Protein AF-A0A517Z8Y8-F1 (afdb_monomer)

pLDD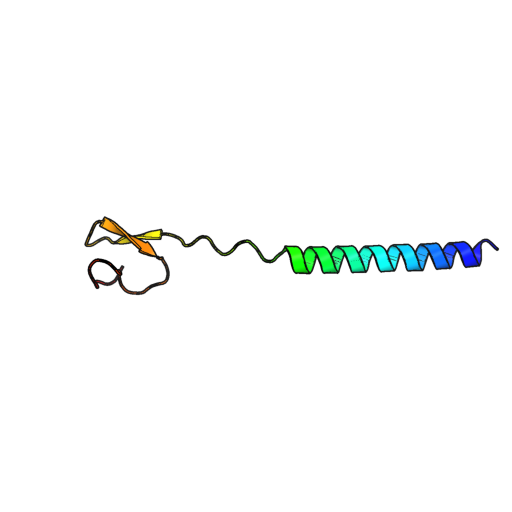T: mean 77.63, std 12.55, range [52.44, 95.81]

Nearest PDB structures (foldseek):
  7mo4-assembly1_B  TM=7.410E-01  e=5.644E-01  Rattus norvegicus
  7mo5-assembly1_B  TM=6.687E-01  e=5.258E-01  Rattus norvegicus
  7mnv-assembly1_B  TM=7.162E-01  e=7.490E-01  Homo sapiens
  7mnp-assembly2_D  TM=6.096E-01  e=6.057E-01  Homo sapiens
  7uhy-assembly1_B-2  TM=5.689E-01  e=8.628E-01  Homo sapiens

Organism: NCBI:txid2528026

Sequence (61 aa):
MVSWFALILAVGVVGLIVLIVVVLSKGLRLPGMGHATLACPHCGKETRAGRPSCEHCGQDV

Structure (mmCIF, N/CA/C/O backbone):
data_AF-A0A517Z8Y8-F1
#
_entry.id   AF-A0A517Z8Y8-F1
#
loop_
_atom_site.group_PDB
_atom_site.id
_atom_site.type_symbol
_atom_site.label_atom_id
_atom_site.label_alt_id
_atom_site.label_comp_id
_atom_site.label_asym_id
_atom_site.label_entity_id
_atom_site.label_seq_id
_atom_site.pdbx_PDB_ins_code
_atom_site.Cartn_x
_atom_site.Cartn_y
_atom_site.Cartn_z
_atom_site.occupancy
_atom_site.B_iso_or_equiv
_atom_site.auth_seq_id
_atom_site.auth_comp_id
_atom_site.auth_asym_id
_atom_site.auth_atom_id
_atom_site.pdbx_PDB_model_num
ATOM 1 N N . MET A 1 1 ? 17.544 1.186 -39.811 1.00 65.12 1 MET A N 1
ATOM 2 C CA . MET A 1 1 ? 18.132 1.069 -38.453 1.00 65.12 1 MET A CA 1
ATOM 3 C C . MET A 1 1 ? 17.396 1.937 -37.433 1.00 65.12 1 MET A C 1
ATOM 5 O O . MET A 1 1 ? 16.854 1.373 -36.496 1.00 65.12 1 MET A O 1
ATOM 9 N N . VAL A 1 2 ? 17.271 3.256 -37.635 1.00 73.62 2 VAL A N 1
ATOM 10 C CA . VAL A 1 2 ? 16.619 4.195 -36.683 1.00 73.62 2 VAL A CA 1
ATOM 11 C C . VAL A 1 2 ? 15.172 3.817 -36.304 1.00 73.62 2 VAL A C 1
ATOM 13 O O . VAL A 1 2 ? 14.793 3.918 -35.143 1.00 73.62 2 VAL A O 1
ATOM 16 N N . SER A 1 3 ? 14.380 3.299 -37.250 1.00 80.56 3 SER A N 1
ATOM 17 C CA . SER A 1 3 ? 12.978 2.907 -37.011 1.00 80.56 3 SER A CA 1
ATOM 18 C C . SER A 1 3 ? 12.810 1.746 -36.013 1.00 80.56 3 SER A C 1
ATOM 20 O O . SER A 1 3 ? 11.875 1.750 -35.218 1.00 80.56 3 SER A O 1
ATOM 22 N N . TRP A 1 4 ? 13.745 0.792 -35.984 1.00 88.12 4 TRP A N 1
ATOM 23 C CA . TRP A 1 4 ? 13.694 -0.342 -35.053 1.00 88.12 4 TRP A CA 1
ATOM 24 C C . TRP A 1 4 ? 14.023 0.085 -33.616 1.00 88.12 4 TRP A C 1
ATOM 26 O O . TRP A 1 4 ? 13.345 -0.310 -32.672 1.00 88.12 4 TRP A O 1
ATOM 36 N N . PHE A 1 5 ? 15.015 0.967 -33.455 1.00 87.88 5 PHE A N 1
ATOM 37 C CA . PHE A 1 5 ? 15.348 1.556 -32.154 1.00 87.88 5 PHE A CA 1
ATOM 38 C C . PHE A 1 5 ? 14.201 2.403 -31.592 1.00 87.88 5 PHE A C 1
ATOM 40 O O . PHE A 1 5 ? 13.919 2.326 -30.398 1.00 87.88 5 PHE A O 1
ATOM 47 N N . ALA A 1 6 ? 13.500 3.154 -32.448 1.00 88.00 6 ALA A N 1
ATOM 48 C CA . ALA A 1 6 ? 12.333 3.936 -32.045 1.00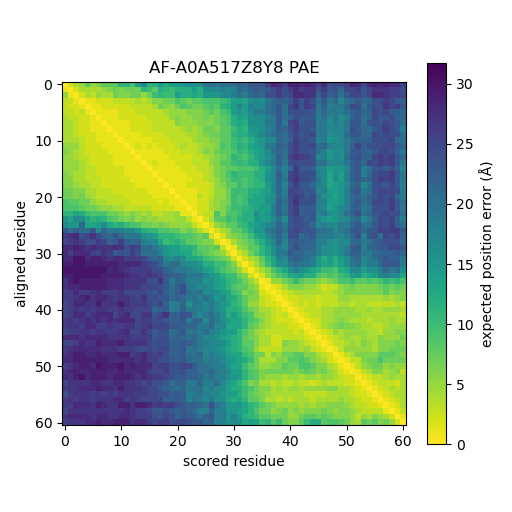 88.00 6 ALA A CA 1
ATOM 49 C C . ALA A 1 6 ? 11.184 3.052 -31.525 1.00 88.00 6 ALA A C 1
ATOM 51 O O . ALA A 1 6 ? 10.563 3.391 -30.520 1.00 88.00 6 ALA A O 1
ATOM 52 N N . LEU A 1 7 ? 10.938 1.897 -32.154 1.00 89.69 7 LEU A N 1
ATOM 53 C CA . LEU A 1 7 ? 9.923 0.940 -31.699 1.00 89.69 7 LEU A CA 1
ATOM 54 C C . LEU A 1 7 ? 10.283 0.307 -30.352 1.00 89.69 7 LEU A C 1
ATOM 56 O O . LEU A 1 7 ? 9.428 0.227 -29.474 1.00 89.69 7 LEU A O 1
ATOM 60 N N . ILE A 1 8 ? 11.543 -0.095 -30.161 1.00 91.75 8 ILE A N 1
ATOM 61 C CA . ILE A 1 8 ? 12.002 -0.658 -28.882 1.00 91.75 8 ILE A CA 1
ATOM 62 C C . ILE A 1 8 ? 11.842 0.367 -27.757 1.00 91.75 8 ILE A C 1
ATOM 64 O O . ILE A 1 8 ? 11.330 0.031 -26.690 1.00 91.75 8 ILE A O 1
ATOM 68 N N . LEU A 1 9 ? 12.237 1.620 -28.000 1.00 92.19 9 LEU A N 1
ATOM 69 C CA . LEU A 1 9 ? 12.061 2.703 -27.033 1.00 92.19 9 LEU A CA 1
ATOM 70 C C . LEU A 1 9 ? 10.586 2.938 -26.713 1.00 92.19 9 LEU A C 1
ATOM 72 O O . LEU A 1 9 ? 10.233 3.027 -25.541 1.00 92.19 9 LEU A O 1
ATOM 76 N N . ALA A 1 10 ? 9.719 2.985 -27.726 1.00 92.31 10 ALA A N 1
ATOM 77 C CA . ALA A 1 10 ? 8.288 3.179 -27.524 1.00 92.31 10 ALA A CA 1
ATOM 78 C C . ALA A 1 10 ? 7.675 2.054 -26.674 1.00 92.31 10 ALA A C 1
ATOM 80 O O . ALA A 1 10 ? 6.992 2.331 -25.690 1.00 92.31 10 ALA A O 1
ATOM 81 N N . VAL A 1 11 ? 7.968 0.789 -26.993 1.00 94.75 11 VAL A N 1
ATOM 82 C CA . VAL A 1 11 ? 7.468 -0.363 -26.225 1.00 94.75 11 VAL A CA 1
ATOM 83 C C . VAL A 1 11 ? 8.040 -0.374 -24.806 1.00 94.75 11 VAL A C 1
ATOM 85 O O . VAL A 1 11 ? 7.304 -0.637 -23.857 1.00 94.75 11 VAL A O 1
ATOM 88 N N . GLY A 1 12 ? 9.321 -0.035 -24.638 1.00 94.88 12 GLY A N 1
ATOM 89 C CA . GLY A 1 12 ? 9.961 0.073 -23.328 1.00 94.88 12 GLY A CA 1
ATOM 90 C C . GLY A 1 12 ? 9.319 1.144 -22.445 1.00 94.88 12 GLY A C 1
ATOM 91 O O . GLY A 1 12 ? 9.012 0.876 -21.285 1.00 94.88 12 GLY A O 1
ATOM 92 N N . VAL A 1 13 ? 9.047 2.329 -23.000 1.00 95.62 13 VAL A N 1
ATOM 93 C CA . VAL A 1 13 ? 8.367 3.424 -22.290 1.00 95.62 13 VAL A CA 1
ATOM 94 C C . VAL A 1 13 ? 6.941 3.026 -21.915 1.00 95.62 13 VAL A C 1
ATOM 96 O O . VAL A 1 13 ? 6.543 3.205 -20.767 1.00 95.62 13 VAL A O 1
ATOM 99 N N . VAL A 1 14 ? 6.185 2.429 -22.840 1.00 95.81 14 VAL A N 1
ATOM 100 C CA . VAL A 1 14 ? 4.818 1.960 -22.563 1.00 95.81 14 VAL A CA 1
ATOM 101 C C . VAL A 1 14 ? 4.818 0.891 -21.466 1.00 95.81 14 VAL A C 1
ATOM 103 O O . VAL A 1 14 ? 4.037 0.985 -20.521 1.00 95.81 14 VAL A O 1
ATOM 106 N N . GLY A 1 15 ? 5.728 -0.083 -21.534 1.00 94.94 15 GLY A N 1
ATOM 107 C CA . GLY A 1 15 ? 5.881 -1.114 -20.507 1.00 94.94 15 GLY A CA 1
ATOM 108 C C . GLY A 1 15 ? 6.236 -0.535 -19.136 1.00 94.94 15 GLY A C 1
ATOM 109 O O . GLY A 1 15 ? 5.640 -0.930 -18.134 1.00 94.94 15 GLY A O 1
ATOM 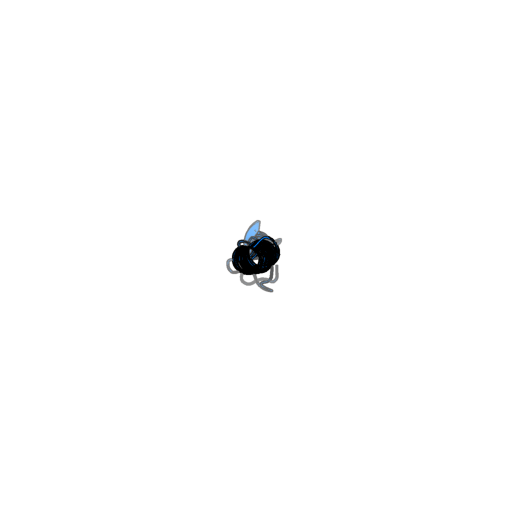110 N N . LEU A 1 16 ? 7.144 0.446 -19.091 1.00 94.06 16 LEU A N 1
ATOM 111 C CA . LEU A 1 16 ? 7.522 1.146 -17.862 1.00 94.06 16 LEU A CA 1
ATOM 112 C C . LEU A 1 16 ? 6.322 1.874 -17.241 1.00 94.06 16 LEU A C 1
ATOM 114 O O . LEU A 1 16 ? 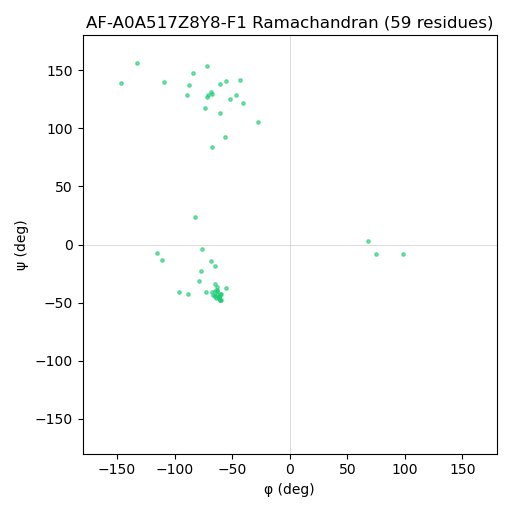6.086 1.745 -16.042 1.00 94.06 16 LEU A O 1
ATOM 118 N N . ILE A 1 17 ? 5.538 2.592 -18.050 1.00 94.75 17 ILE A N 1
ATOM 119 C CA . ILE A 1 17 ? 4.340 3.309 -17.589 1.00 94.75 17 ILE A CA 1
ATOM 120 C C . ILE A 1 17 ? 3.326 2.326 -16.993 1.00 94.75 17 ILE A C 1
ATOM 122 O O . ILE A 1 17 ? 2.844 2.547 -15.883 1.00 94.75 17 ILE A O 1
ATOM 126 N N . VAL A 1 18 ? 3.040 1.216 -17.683 1.00 93.38 18 VAL A N 1
ATOM 127 C CA . VAL A 1 18 ? 2.121 0.179 -17.180 1.00 93.38 18 VAL A CA 1
ATOM 128 C C . VAL A 1 18 ? 2.621 -0.395 -15.854 1.00 93.38 18 VAL A C 1
ATOM 130 O O . VAL A 1 18 ? 1.840 -0.555 -14.916 1.00 93.38 18 VAL A O 1
ATOM 133 N N . LEU A 1 19 ? 3.924 -0.656 -15.737 1.00 89.69 19 LEU A N 1
ATOM 134 C CA . LEU A 1 19 ? 4.521 -1.205 -14.522 1.00 89.69 19 LEU A CA 1
ATOM 135 C C . LEU A 1 19 ? 4.407 -0.224 -13.345 1.00 89.69 19 LEU A C 1
ATOM 137 O O . LEU A 1 19 ? 3.979 -0.627 -12.264 1.00 89.69 19 LEU A O 1
ATOM 141 N N . ILE A 1 20 ? 4.687 1.064 -13.567 1.00 88.75 20 ILE A N 1
ATOM 142 C CA . ILE A 1 20 ? 4.515 2.125 -12.561 1.00 88.75 20 ILE A CA 1
ATOM 143 C C . ILE A 1 20 ? 3.054 2.208 -12.108 1.00 88.75 20 ILE A C 1
ATOM 145 O O . ILE A 1 20 ? 2.790 2.209 -10.906 1.00 88.75 20 ILE A O 1
ATOM 149 N N . VAL A 1 21 ? 2.098 2.219 -13.043 1.00 88.75 21 VAL A N 1
ATOM 150 C CA . VAL A 1 21 ? 0.662 2.278 -12.726 1.00 88.75 21 VAL A CA 1
ATOM 151 C C . VAL A 1 21 ? 0.233 1.069 -11.896 1.00 88.75 21 VAL A C 1
ATOM 153 O O . VAL A 1 21 ? -0.475 1.228 -10.902 1.00 88.75 21 VAL A O 1
ATOM 156 N N . VAL A 1 22 ? 0.685 -0.138 -12.242 1.00 86.19 22 VAL A N 1
ATOM 157 C CA . VAL A 1 22 ? 0.341 -1.361 -11.501 1.00 86.19 22 VAL A CA 1
ATOM 158 C C . VAL A 1 22 ? 0.950 -1.364 -10.097 1.00 86.19 22 VAL A C 1
ATOM 160 O O . VAL A 1 22 ? 0.274 -1.765 -9.147 1.00 86.19 22 VAL A O 1
ATOM 163 N N . VAL A 1 23 ? 2.198 -0.914 -9.942 1.00 82.75 23 VAL A N 1
ATOM 164 C CA . VAL A 1 23 ? 2.853 -0.782 -8.630 1.00 82.75 23 VAL A CA 1
ATOM 165 C C . VAL A 1 23 ? 2.135 0.263 -7.778 1.00 82.75 23 VAL A C 1
ATOM 167 O O . VAL A 1 23 ? 1.832 -0.012 -6.619 1.00 82.75 23 VAL A O 1
ATOM 170 N N . LEU A 1 24 ? 1.777 1.410 -8.357 1.00 77.25 24 LEU A N 1
ATOM 171 C CA . LEU A 1 24 ? 1.032 2.462 -7.668 1.00 77.25 24 LEU A CA 1
ATOM 172 C C . LEU A 1 24 ? -0.360 1.976 -7.235 1.00 77.25 24 LEU A C 1
ATOM 174 O O . LEU A 1 24 ? -0.764 2.187 -6.096 1.00 77.25 24 LEU A O 1
ATOM 178 N N . SER A 1 25 ? -1.052 1.239 -8.105 1.00 79.94 25 SER A N 1
ATOM 179 C CA . SER A 1 25 ? -2.369 0.653 -7.817 1.00 79.94 25 SER A CA 1
ATOM 180 C C . SER A 1 25 ? -2.317 -0.370 -6.678 1.00 79.94 25 SER A C 1
ATOM 182 O O . SER A 1 25 ? -3.239 -0.448 -5.870 1.00 79.94 25 SER A O 1
ATOM 184 N N . LYS A 1 26 ? -1.235 -1.156 -6.587 1.00 67.75 26 LYS A N 1
ATOM 185 C CA . LYS A 1 26 ? -1.032 -2.109 -5.485 1.00 67.75 26 LYS A CA 1
ATOM 186 C C . LYS A 1 26 ? -0.546 -1.428 -4.199 1.00 67.75 26 LYS A C 1
ATOM 188 O O . LYS A 1 26 ? -0.892 -1.889 -3.114 1.00 67.75 26 LYS A O 1
ATOM 193 N N . GLY A 1 27 ? 0.214 -0.337 -4.314 1.00 59.00 27 GLY A N 1
ATOM 194 C CA . GLY A 1 27 ? 0.745 0.446 -3.193 1.00 59.00 27 GLY A CA 1
ATOM 195 C C . GLY A 1 27 ? -0.277 1.371 -2.525 1.00 59.00 27 GLY A C 1
ATOM 196 O O . GLY A 1 27 ? -0.135 1.681 -1.349 1.00 59.00 27 GLY A O 1
ATOM 197 N N . LEU A 1 28 ? -1.352 1.748 -3.225 1.00 56.41 28 LEU A N 1
ATOM 198 C CA . LEU A 1 28 ? -2.483 2.517 -2.685 1.00 56.41 28 LEU A CA 1
ATOM 199 C C . LEU A 1 28 ? -3.517 1.658 -1.940 1.00 56.41 28 LEU A C 1
ATOM 201 O O . LEU A 1 28 ? -4.657 2.081 -1.746 1.00 56.41 28 LEU A O 1
ATOM 205 N N . ARG A 1 29 ? -3.130 0.481 -1.428 1.00 54.25 29 ARG A N 1
ATOM 206 C CA . ARG A 1 29 ? -3.781 -0.017 -0.212 1.00 54.25 29 ARG A CA 1
ATOM 207 C C . ARG A 1 29 ? -3.379 0.923 0.915 1.00 54.25 29 ARG A C 1
ATOM 209 O O . ARG A 1 29 ? -2.408 0.670 1.621 1.00 54.25 29 ARG A O 1
ATOM 216 N N . LEU A 1 30 ? -4.116 2.031 1.013 1.00 56.91 30 LEU A N 1
ATOM 217 C CA . LEU A 1 30 ? -4.059 2.964 2.126 1.00 56.91 30 LEU A CA 1
ATOM 218 C C . LEU A 1 30 ? -3.941 2.135 3.414 1.00 56.91 30 LEU A C 1
ATOM 220 O O . LEU A 1 30 ? -4.804 1.272 3.631 1.00 56.91 30 LEU A O 1
ATOM 224 N N . PRO A 1 31 ? -2.881 2.318 4.228 1.00 53.22 31 PRO A N 1
ATOM 225 C CA . PRO A 1 31 ? -2.845 1.715 5.550 1.00 53.22 31 PRO A CA 1
ATOM 226 C C . PRO A 1 31 ? -4.149 2.122 6.228 1.00 53.22 31 PRO A C 1
ATOM 228 O O . PRO A 1 31 ? -4.538 3.288 6.159 1.00 53.22 31 PRO A O 1
ATOM 231 N N . GLY A 1 32 ? -4.879 1.108 6.698 1.00 52.44 32 GLY A N 1
ATOM 232 C CA . GLY A 1 32 ? -6.309 1.180 6.956 1.00 52.44 32 GLY A CA 1
ATOM 233 C C . GLY A 1 32 ? -6.720 2.464 7.654 1.00 52.44 32 GLY A C 1
ATOM 234 O O . GLY A 1 32 ? -6.001 2.941 8.530 1.00 52.44 32 GLY A O 1
ATOM 235 N N . MET A 1 33 ? -7.887 2.985 7.252 1.00 54.34 33 MET A N 1
ATOM 236 C CA . MET A 1 33 ? -8.678 3.935 8.032 1.00 54.34 33 MET A CA 1
ATOM 237 C C . MET A 1 33 ? -8.392 3.698 9.509 1.00 54.34 33 MET A C 1
ATOM 239 O O . MET A 1 33 ? -8.779 2.658 10.060 1.00 54.34 33 MET A O 1
ATOM 243 N N . GLY A 1 34 ? -7.611 4.621 10.079 1.00 53.62 34 GLY A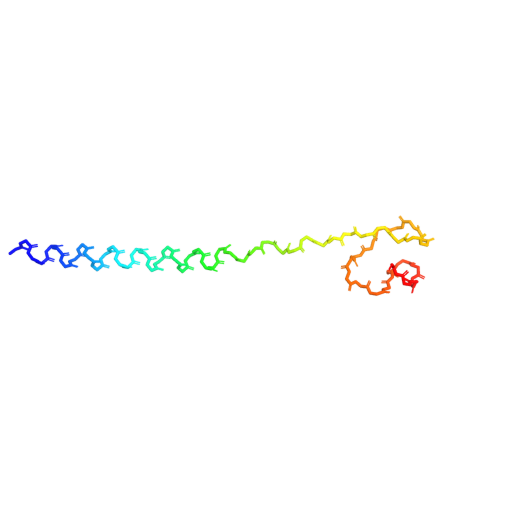 N 1
ATOM 244 C CA . GLY A 1 34 ? -7.226 4.586 11.474 1.00 53.62 34 GLY A CA 1
ATOM 245 C C . GLY A 1 34 ? -8.487 4.307 12.258 1.00 53.62 34 GLY A C 1
ATOM 246 O O . GLY A 1 34 ? -9.529 4.907 11.992 1.00 53.62 34 GLY A O 1
ATOM 247 N N . HIS A 1 35 ? -8.419 3.304 13.122 1.00 59.66 35 HIS A N 1
ATOM 248 C CA . HIS A 1 35 ? -9.485 2.997 14.051 1.00 59.66 35 HIS A CA 1
ATOM 249 C C . HIS A 1 35 ? -9.736 4.269 14.854 1.00 59.66 35 HIS A C 1
ATOM 251 O O . HIS A 1 35 ? -9.017 4.534 15.809 1.00 59.66 35 HIS A O 1
ATOM 257 N N . ALA A 1 36 ? -10.674 5.103 14.402 1.00 63.34 36 ALA A N 1
ATOM 258 C CA . ALA A 1 36 ? -11.061 6.289 15.130 1.00 63.34 36 ALA A CA 1
ATOM 259 C C . ALA A 1 36 ? -11.585 5.756 16.454 1.00 63.34 36 ALA A C 1
ATOM 261 O O . ALA A 1 36 ? -12.528 4.971 16.474 1.00 63.34 36 ALA A O 1
ATOM 262 N N . THR A 1 37 ? -10.888 6.036 17.542 1.00 71.69 37 THR A N 1
ATOM 263 C CA . THR A 1 37 ? -11.371 5.707 18.869 1.00 71.69 37 THR A CA 1
ATOM 264 C C . THR A 1 37 ? -12.183 6.901 19.346 1.00 71.69 37 THR A C 1
ATOM 266 O O . THR A 1 37 ? -11.747 8.044 19.229 1.00 71.69 37 THR A O 1
ATOM 269 N N . LEU A 1 38 ? -13.404 6.658 19.810 1.00 74.12 38 LEU A N 1
ATOM 270 C CA . LEU A 1 38 ? -14.230 7.667 20.462 1.00 74.12 38 LEU A CA 1
ATOM 271 C C . LEU A 1 38 ? -14.322 7.339 21.948 1.00 74.12 38 LEU A C 1
ATOM 273 O O . LEU A 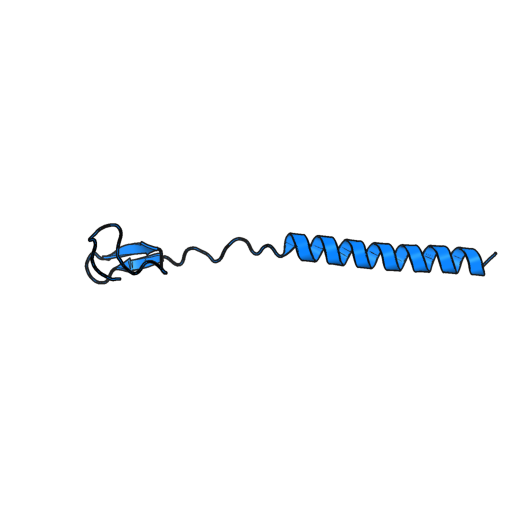1 38 ? -14.469 6.174 22.320 1.00 74.12 38 LEU A O 1
ATOM 277 N N . ALA A 1 39 ? -14.265 8.362 22.796 1.00 78.69 39 ALA A N 1
ATOM 278 C CA . ALA A 1 39 ? -14.576 8.205 24.208 1.00 78.69 39 ALA A CA 1
ATOM 279 C C . ALA A 1 39 ? -16.088 8.006 24.372 1.00 78.69 39 ALA A C 1
ATOM 281 O O . ALA A 1 39 ? -16.878 8.806 23.875 1.00 78.69 39 ALA A O 1
ATOM 282 N N . CYS A 1 40 ? -16.493 6.946 25.068 1.00 80.31 40 CYS A N 1
ATOM 283 C CA . CYS A 1 40 ? -17.901 6.718 25.373 1.00 80.31 40 CYS A CA 1
ATOM 284 C C . CYS A 1 40 ? -18.408 7.798 26.347 1.00 80.31 40 CYS A C 1
ATOM 286 O O . CYS A 1 40 ? -17.797 7.964 27.409 1.00 80.31 40 CYS A O 1
ATOM 288 N N . PRO A 1 41 ? -19.537 8.478 26.069 1.00 79.56 41 PRO A N 1
ATOM 289 C CA . PRO A 1 41 ? -20.077 9.518 26.949 1.00 79.56 41 PRO A CA 1
ATOM 290 C C . PRO A 1 41 ? -20.525 8.981 28.319 1.00 79.56 41 PRO A C 1
ATOM 292 O O . PRO A 1 41 ? -20.640 9.747 29.272 1.00 79.56 41 PRO A O 1
ATOM 295 N N . HIS A 1 42 ? -20.748 7.668 28.441 1.00 80.50 42 HIS A N 1
ATOM 296 C CA . HIS A 1 42 ? -21.227 7.036 29.672 1.00 80.50 42 HIS A CA 1
ATOM 297 C C . HIS A 1 42 ? -20.110 6.614 30.630 1.00 80.50 42 HIS A C 1
ATOM 299 O O . HIS A 1 42 ? -20.242 6.775 31.840 1.00 80.50 42 HIS A O 1
ATOM 305 N N . CYS A 1 43 ? -19.023 6.038 30.108 1.00 82.62 43 CYS A N 1
ATOM 306 C CA . CYS A 1 43 ? -17.938 5.496 30.935 1.00 82.62 43 CYS A CA 1
ATOM 307 C C . CYS A 1 43 ? -16.597 6.219 30.761 1.00 82.62 43 CYS A C 1
ATOM 309 O O . CYS A 1 43 ? -15.650 5.914 31.484 1.00 82.62 43 CYS A O 1
ATOM 311 N N . GLY A 1 44 ? -16.493 7.136 29.794 1.00 80.81 44 GLY A N 1
ATOM 312 C CA . GLY A 1 44 ? -15.271 7.881 29.486 1.00 80.81 44 GLY A CA 1
ATOM 313 C C . GLY A 1 44 ? -14.142 7.035 28.893 1.00 80.81 44 GLY A C 1
ATOM 314 O O . GLY A 1 44 ? -13.054 7.554 28.662 1.00 80.81 44 GLY A O 1
ATOM 315 N N . LYS A 1 45 ? -14.369 5.737 28.650 1.00 81.88 45 LYS A N 1
ATOM 316 C CA . LYS A 1 45 ? -13.366 4.838 28.072 1.00 81.88 45 LYS A CA 1
ATOM 317 C C . LYS A 1 45 ? -13.348 4.938 26.555 1.00 81.88 45 LYS A C 1
ATOM 319 O O . LYS A 1 45 ? -14.387 5.130 25.924 1.00 81.88 45 LYS A O 1
ATOM 324 N N . GLU A 1 46 ? -12.164 4.760 25.984 1.00 79.38 46 GLU A N 1
ATOM 325 C CA . GLU A 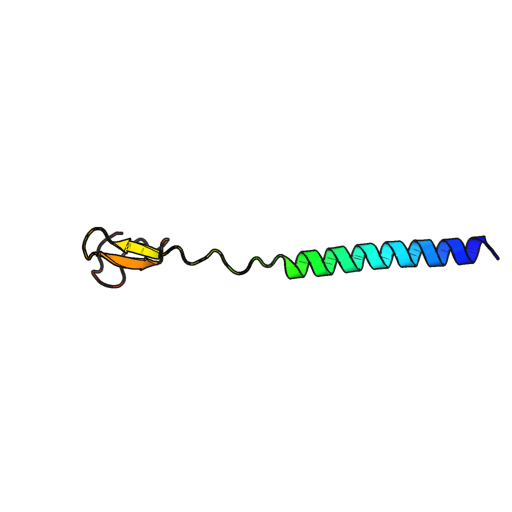1 46 ? -11.967 4.728 24.540 1.00 79.38 46 GLU A CA 1
ATOM 326 C C . GLU A 1 46 ? -12.610 3.471 23.941 1.00 79.38 46 GLU A C 1
ATOM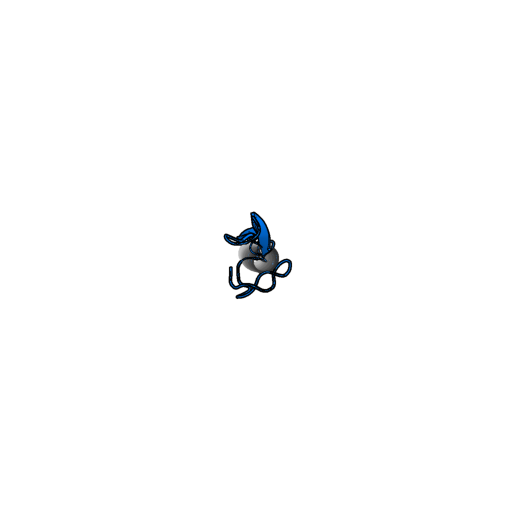 328 O O . GLU A 1 46 ? -12.442 2.354 24.436 1.00 79.38 46 GLU A O 1
ATOM 333 N N . THR A 1 47 ? -13.381 3.659 22.876 1.00 78.44 47 THR A N 1
ATOM 334 C CA . THR A 1 47 ? -14.075 2.599 22.142 1.00 78.44 47 THR A CA 1
ATOM 335 C C . THR A 1 47 ? -13.835 2.777 20.654 1.00 78.44 47 THR A C 1
ATOM 337 O O . THR A 1 47 ? -13.565 3.880 20.185 1.00 78.44 47 THR A O 1
ATOM 340 N N . ARG A 1 48 ? -13.950 1.701 19.883 1.00 73.50 48 ARG A N 1
ATOM 341 C CA . ARG A 1 48 ? -13.777 1.760 18.433 1.00 73.50 48 ARG A CA 1
ATOM 342 C C . ARG A 1 48 ? -14.985 2.426 17.764 1.00 73.50 48 ARG A C 1
ATOM 344 O O . ARG A 1 48 ? -16.084 1.875 17.789 1.00 73.50 48 ARG A O 1
ATOM 351 N N . ALA A 1 49 ? -14.773 3.565 17.107 1.00 66.88 49 ALA A N 1
ATOM 352 C CA . ALA A 1 49 ? -15.793 4.233 16.308 1.00 66.88 49 ALA A CA 1
ATOM 353 C C . ALA A 1 49 ? -16.266 3.312 15.176 1.00 66.88 49 ALA A C 1
ATOM 355 O O . ALA A 1 49 ? -15.477 2.607 14.540 1.00 66.88 49 ALA A O 1
ATOM 356 N N . GLY A 1 50 ? -17.579 3.311 14.955 1.00 68.56 50 GLY A N 1
ATOM 357 C CA . GLY A 1 50 ? -18.257 2.413 14.020 1.00 68.56 50 GLY A CA 1
ATOM 358 C C . GLY A 1 50 ? -18.891 1.182 14.673 1.00 68.56 50 GLY A C 1
ATOM 359 O O . GLY A 1 50 ? -19.647 0.482 14.004 1.00 68.56 50 GLY A O 1
ATOM 360 N N . ARG A 1 51 ? -18.652 0.920 15.967 1.00 68.06 51 ARG A N 1
ATOM 361 C CA . ARG A 1 51 ? -19.505 0.011 16.745 1.00 68.06 51 ARG A CA 1
ATOM 362 C C . ARG A 1 51 ? -20.676 0.788 17.354 1.00 68.06 51 ARG A C 1
ATOM 364 O O . ARG A 1 51 ? -20.438 1.849 17.911 1.00 68.06 51 ARG A O 1
ATOM 371 N N . PRO A 1 52 ? -21.905 0.245 17.332 1.00 70.44 52 PRO A N 1
ATOM 372 C CA . PRO A 1 52 ? -23.066 0.879 17.958 1.00 70.44 52 PRO A CA 1
ATOM 373 C C . PRO A 1 52 ? -23.093 0.738 19.488 1.00 70.44 52 PRO A C 1
ATOM 375 O O . PRO A 1 52 ? -24.012 1.242 20.112 1.00 70.44 52 PRO A O 1
ATOM 378 N N . SER A 1 53 ? -22.149 0.011 20.095 1.00 74.50 53 SER A N 1
ATOM 379 C CA . SER A 1 53 ? -22.128 -0.270 21.534 1.00 74.50 53 SER A CA 1
ATOM 380 C C . SER A 1 53 ? -20.691 -0.354 22.048 1.00 74.50 53 SER A C 1
ATOM 382 O O . SER A 1 53 ? -19.807 -0.917 21.391 1.00 74.50 53 SER A O 1
ATOM 384 N N . CYS A 1 54 ? -20.469 0.221 23.226 1.00 80.62 54 CYS A N 1
ATOM 385 C CA . CYS A 1 54 ? -19.206 0.263 23.937 1.00 80.62 54 CYS A CA 1
ATOM 386 C C . CYS A 1 54 ? -18.849 -1.124 24.479 1.00 80.62 54 CYS A C 1
ATOM 388 O O . CYS A 1 54 ? -19.613 -1.727 25.227 1.00 80.62 54 CYS A O 1
ATOM 390 N N . GLU A 1 55 ? -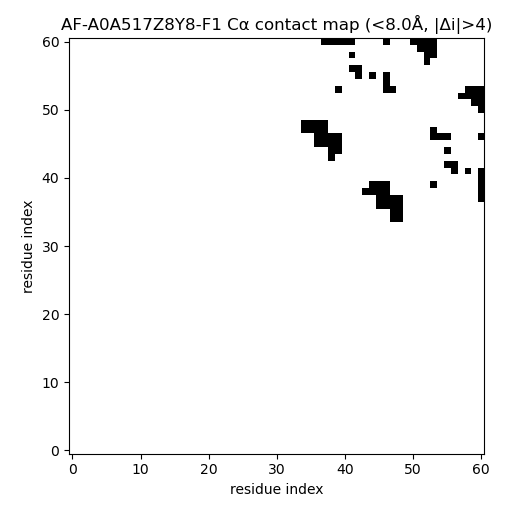17.636 -1.598 24.202 1.00 80.62 55 GLU A N 1
ATOM 391 C CA . GLU A 1 55 ? -17.153 -2.901 24.690 1.00 80.62 55 GLU A CA 1
ATOM 392 C C . GLU A 1 55 ? -16.925 -2.936 26.213 1.00 80.62 55 GLU A C 1
ATOM 394 O O . GLU A 1 55 ? -16.798 -4.011 26.792 1.00 80.62 55 GLU A O 1
ATOM 399 N N . HIS A 1 56 ? -16.890 -1.773 26.872 1.00 80.88 56 HIS A N 1
ATOM 400 C CA . HIS A 1 56 ? -16.628 -1.668 28.307 1.00 80.88 56 HIS A CA 1
ATOM 401 C C . HIS A 1 56 ? -17.889 -1.568 29.167 1.00 80.88 56 HIS A C 1
ATOM 403 O O . HIS A 1 56 ? -17.920 -2.151 30.248 1.00 80.88 56 HIS A O 1
ATOM 409 N N . CYS A 1 57 ? -18.892 -0.799 28.736 1.00 81.31 57 CYS A N 1
ATOM 410 C CA . CYS A 1 57 ? -20.138 -0.620 29.489 1.00 81.31 57 CYS A CA 1
ATOM 411 C C . CYS A 1 57 ? -21.355 -1.271 28.824 1.00 81.31 57 CYS A C 1
ATOM 413 O O . CYS A 1 57 ? -22.384 -1.407 29.474 1.00 81.31 57 CYS A O 1
ATOM 415 N N . GLY A 1 58 ? -21.263 -1.677 27.554 1.00 77.94 58 GLY A N 1
ATOM 416 C CA . GLY A 1 58 ? -22.383 -2.242 26.798 1.00 77.94 58 GLY A CA 1
ATOM 417 C C . GLY A 1 58 ? -23.426 -1.215 26.343 1.00 77.94 58 GLY A C 1
ATOM 418 O O . GLY A 1 58 ? -24.295 -1.563 25.547 1.00 77.94 58 GLY A O 1
ATOM 419 N N . GLN A 1 59 ? -23.329 0.041 26.790 1.00 76.38 59 GLN A N 1
ATOM 420 C CA . GLN A 1 59 ? -24.164 1.143 26.308 1.00 76.38 59 GLN A CA 1
ATOM 421 C C . GLN A 1 59 ? -23.792 1.559 24.884 1.00 76.38 59 GLN A C 1
ATOM 423 O O . GLN A 1 59 ? -22.648 1.406 24.457 1.00 76.38 59 GLN A O 1
ATOM 428 N N . ASP A 1 60 ? -24.759 2.123 24.176 1.00 71.38 60 ASP A N 1
ATOM 429 C CA . ASP A 1 60 ? -24.567 2.861 22.935 1.00 71.38 60 ASP A CA 1
ATOM 430 C C . ASP A 1 60 ? -23.562 4.020 23.102 1.00 71.38 60 ASP A C 1
ATOM 432 O O . ASP A 1 60 ? -23.453 4.625 24.171 1.00 71.38 60 ASP A O 1
ATOM 436 N N . VAL A 1 61 ? -22.722 4.225 22.077 1.00 64.88 61 VAL A N 1
ATOM 437 C CA . VAL A 1 61 ? -21.598 5.189 22.075 1.00 64.88 61 VAL A CA 1
ATOM 438 C C . VAL A 1 61 ? -21.943 6.490 21.384 1.00 64.88 61 VAL A C 1
ATOM 440 O O . VAL A 1 61 ? -22.640 6.442 20.346 1.00 64.88 61 VAL A O 1
#

Mean predicted aligned error: 14.03 Å

Solvent-accessible surface area (backbone atoms only — not comparable to full-atom values): 3760 Å² total; per-residue (Å²): 115,70,70,60,55,52,50,53,51,52,52,50,52,54,52,50,51,53,52,51,53,52,51,50,64,65,63,62,62,64,80,65,83,70,77,50,63,39,65,25,89,87,78,66,47,78,28,61,59,91,51,77,47,29,91,86,78,65,45,70,92

Radius of gyration: 25.73 Å; Cα contacts (8 Å, |Δi|>4): 45; chains: 1; bounding box: 43×12×69 Å

Foldseek 3Di:
DVVVVVVVVVVVVVVVVVVVVVVVVVVPPPPDDPQPWDQDPPPRDTAGPPDQARPPPRHGD

Secondary structure (DSSP, 8-state):
-HHHHHHHHHHHHHHHHHHHHHHHHHHT--S-----EEE-TTT--EEETT-SS-TTT-S--